Protein AF-A0A2S9G4A7-F1 (afdb_monomer_lite)

pLDDT: mean 73.92, std 14.93, range [46.56, 93.62]

Foldseek 3Di:
DVVVVVVVVVVVVVVVCVVCVPDPPPCVPDPVSVVVCVVDVDPPPCVDPDQWDQDPNDIDGDVNVVVVVVVVVVVVVCVVVVDDD

Sequence (85 aa):
WILYIFGAFLVATGIRMALHRNETIDPERSLVLRLFRRLIPVPDTYHGQRFLIRQAGRWVATPLLAVLVLVEVTDIVFAVDSIPA

Radius of gyration: 18.07 Å; chains: 1; bounding box: 30×46×45 Å

Structure (mmCIF, N/CA/C/O backbone):
data_AF-A0A2S9G4A7-F1
#
_entry.id   AF-A0A2S9G4A7-F1
#
loop_
_atom_site.group_PDB
_atom_site.id
_atom_site.type_symbol
_atom_site.label_atom_id
_atom_site.label_alt_id
_atom_site.label_comp_id
_atom_site.label_asym_id
_atom_site.label_entity_id
_atom_site.label_seq_id
_atom_site.pdbx_PDB_ins_code
_atom_site.Cartn_x
_atom_site.Cartn_y
_atom_site.Cartn_z
_atom_site.occupancy
_atom_site.B_iso_or_equiv
_atom_site.auth_seq_id
_atom_site.auth_comp_id
_atom_site.auth_asym_id
_atom_site.auth_atom_id
_atom_site.pdbx_PDB_model_num
ATOM 1 N N . TRP A 1 1 ? 11.764 -2.033 -23.500 1.00 74.75 1 TRP A N 1
ATOM 2 C CA . TRP A 1 1 ? 11.412 -0.597 -23.461 1.00 74.75 1 TRP A CA 1
ATOM 3 C C . TRP A 1 1 ? 10.487 -0.260 -22.283 1.00 74.75 1 TRP A C 1
ATOM 5 O O . TRP A 1 1 ? 10.814 0.668 -21.556 1.00 74.75 1 TRP A O 1
ATOM 15 N N . ILE A 1 2 ? 9.422 -1.036 -22.016 1.00 80.31 2 ILE A N 1
ATOM 16 C CA . ILE A 1 2 ? 8.511 -0.840 -20.862 1.00 80.31 2 ILE A CA 1
ATOM 17 C C . ILE A 1 2 ? 9.241 -0.807 -19.503 1.00 80.31 2 ILE A C 1
ATOM 19 O O . ILE A 1 2 ? 8.953 0.039 -18.665 1.00 80.31 2 ILE A O 1
ATOM 23 N N . LEU A 1 3 ? 10.266 -1.653 -19.335 1.00 82.81 3 LEU A N 1
ATOM 24 C CA . LEU A 1 3 ? 11.104 -1.711 -18.134 1.00 82.81 3 LEU A CA 1
ATOM 25 C C . LEU A 1 3 ? 11.835 -0.386 -17.857 1.00 82.81 3 LEU A C 1
ATOM 27 O O . LEU A 1 3 ? 11.974 0.006 -16.707 1.00 82.81 3 LEU A O 1
ATOM 31 N N . TYR A 1 4 ? 12.258 0.339 -18.898 1.00 87.19 4 TYR A N 1
ATOM 32 C CA . TYR A 1 4 ? 12.914 1.640 -18.736 1.00 87.19 4 TYR A CA 1
ATOM 33 C C . TYR A 1 4 ? 11.927 2.725 -18.303 1.00 87.19 4 TYR A C 1
ATOM 35 O O . TYR A 1 4 ? 12.279 3.574 -17.493 1.00 87.19 4 TYR A O 1
ATOM 43 N N . ILE A 1 5 ? 10.683 2.672 -18.792 1.00 90.75 5 ILE A N 1
ATOM 44 C CA . ILE A 1 5 ? 9.612 3.585 -18.368 1.00 90.75 5 ILE A CA 1
ATOM 45 C C . ILE A 1 5 ? 9.260 3.322 -16.904 1.00 90.75 5 ILE A C 1
ATOM 47 O O . ILE A 1 5 ? 9.199 4.253 -16.103 1.00 90.75 5 ILE A O 1
ATOM 51 N N . PHE A 1 6 ? 9.080 2.051 -16.544 1.00 84.75 6 PHE A N 1
ATOM 52 C CA . PHE A 1 6 ? 8.770 1.654 -15.175 1.00 84.75 6 PHE A 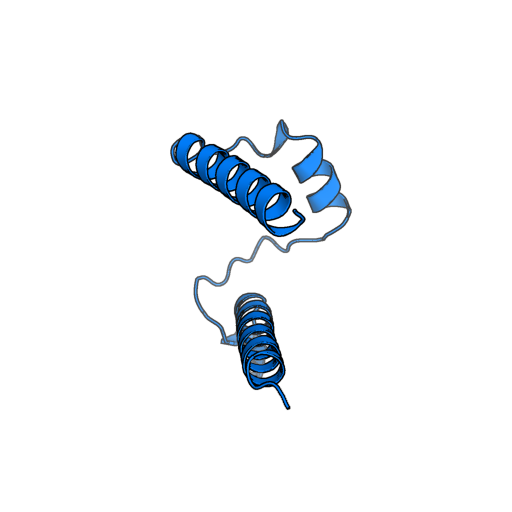CA 1
ATOM 53 C C . PHE A 1 6 ? 9.927 1.979 -14.223 1.00 84.75 6 PHE A C 1
ATOM 55 O O . PHE A 1 6 ? 9.709 2.529 -13.149 1.00 84.75 6 PHE A O 1
ATOM 62 N N . GLY A 1 7 ? 11.169 1.738 -14.648 1.00 89.00 7 GLY A N 1
ATOM 63 C CA . GLY A 1 7 ? 12.373 2.110 -13.907 1.00 89.00 7 GLY A CA 1
ATOM 64 C C . GLY A 1 7 ? 12.491 3.621 -13.700 1.00 89.00 7 GLY A C 1
ATOM 65 O O . GLY A 1 7 ? 12.715 4.064 -12.577 1.00 89.00 7 GLY A O 1
ATOM 66 N N . ALA A 1 8 ? 12.267 4.425 -14.742 1.00 92.56 8 ALA A N 1
ATOM 67 C CA . ALA A 1 8 ? 12.260 5.884 -14.630 1.00 92.56 8 ALA A CA 1
ATOM 68 C C . ALA A 1 8 ? 11.154 6.380 -13.684 1.00 92.56 8 ALA A C 1
ATOM 70 O O . ALA A 1 8 ? 11.392 7.269 -12.866 1.00 92.56 8 ALA A O 1
ATOM 71 N N . PHE A 1 9 ? 9.968 5.770 -13.747 1.00 89.88 9 PHE A N 1
ATOM 72 C CA . PHE A 1 9 ? 8.866 6.059 -12.834 1.00 89.88 9 PHE A CA 1
ATOM 73 C C . PHE A 1 9 ? 9.230 5.737 -11.379 1.00 89.88 9 PHE A C 1
ATOM 75 O O . PHE A 1 9 ? 9.078 6.601 -10.515 1.00 89.88 9 PHE A O 1
ATOM 82 N N . LEU A 1 10 ? 9.779 4.545 -11.117 1.00 88.62 10 LEU A N 1
ATOM 83 C CA . LEU A 1 10 ? 10.196 4.114 -9.780 1.00 88.62 10 LEU A CA 1
ATOM 84 C C . LEU A 1 10 ? 11.282 5.027 -9.200 1.00 88.62 10 LEU A C 1
ATOM 86 O O . LEU A 1 10 ? 11.160 5.464 -8.052 1.00 88.62 10 LEU A O 1
ATOM 90 N N . VAL A 1 11 ? 12.291 5.381 -10.003 1.00 91.81 11 VAL A N 1
ATOM 91 C CA . VAL A 1 11 ? 13.350 6.327 -9.620 1.00 91.81 11 VAL A CA 1
ATOM 92 C C . VAL A 1 11 ? 12.756 7.695 -9.285 1.00 91.81 11 VAL A C 1
ATOM 94 O O . VAL A 1 11 ? 13.058 8.245 -8.225 1.00 91.81 11 VAL A O 1
ATOM 97 N N . ALA A 1 12 ? 11.854 8.223 -10.116 1.00 87.12 12 ALA A N 1
ATOM 98 C CA . ALA A 1 12 ? 11.191 9.500 -9.853 1.00 87.12 12 ALA A CA 1
ATOM 99 C C . ALA A 1 12 ? 10.371 9.471 -8.550 1.00 87.12 12 ALA A C 1
ATOM 101 O O . ALA A 1 12 ? 10.458 10.400 -7.741 1.00 87.12 12 ALA A O 1
ATOM 102 N N . THR A 1 13 ? 9.612 8.399 -8.297 1.00 80.12 13 THR A N 1
ATOM 103 C CA . THR A 1 13 ? 8.853 8.246 -7.045 1.00 80.12 13 THR A CA 1
ATOM 104 C C . THR A 1 13 ? 9.749 8.081 -5.820 1.00 80.12 13 THR A C 1
ATOM 106 O O . THR A 1 13 ? 9.465 8.692 -4.790 1.00 80.12 13 THR A O 1
ATOM 109 N N . GLY A 1 14 ? 10.843 7.321 -5.927 1.00 79.62 14 GLY A N 1
ATOM 110 C CA . GLY A 1 14 ? 11.809 7.125 -4.846 1.00 79.62 14 GLY A CA 1
ATOM 111 C C . GLY A 1 14 ? 12.532 8.419 -4.479 1.00 79.62 14 GLY A C 1
ATOM 112 O O . GLY A 1 14 ? 12.615 8.753 -3.299 1.00 79.62 14 GLY A O 1
ATOM 113 N N . ILE A 1 15 ? 12.959 9.199 -5.479 1.00 83.38 15 ILE A N 1
ATOM 114 C CA . ILE A 1 15 ? 13.548 10.532 -5.278 1.00 83.38 15 ILE A CA 1
ATOM 115 C C . ILE A 1 15 ? 12.542 11.456 -4.591 1.00 83.38 15 ILE A C 1
ATOM 117 O O . ILE A 1 15 ? 12.875 12.098 -3.595 1.00 83.38 15 ILE A O 1
ATOM 121 N N . ARG A 1 16 ? 11.289 11.486 -5.061 1.00 74.31 16 ARG A N 1
ATOM 122 C CA . ARG A 1 16 ? 10.235 12.290 -4.432 1.00 74.31 16 ARG A CA 1
ATOM 123 C C . ARG A 1 16 ? 10.044 11.890 -2.967 1.00 74.31 16 ARG A C 1
ATOM 125 O O . ARG A 1 16 ? 10.014 12.757 -2.106 1.00 74.31 16 ARG A O 1
ATOM 132 N N . MET A 1 17 ? 9.980 10.599 -2.663 1.00 73.88 17 MET A N 1
ATOM 133 C CA . MET A 1 17 ? 9.781 10.106 -1.297 1.00 73.88 17 MET A CA 1
ATOM 134 C C . MET A 1 17 ? 10.990 10.371 -0.386 1.00 73.88 17 MET A C 1
ATOM 136 O O . MET A 1 17 ? 10.805 10.689 0.785 1.00 73.88 17 MET A O 1
ATOM 140 N N . ALA A 1 18 ? 12.214 10.289 -0.918 1.00 76.31 18 ALA A N 1
ATOM 141 C CA . ALA A 1 18 ? 13.445 10.604 -0.193 1.00 76.31 18 ALA A CA 1
ATOM 142 C C . ALA A 1 18 ? 13.557 12.101 0.135 1.00 76.31 18 ALA A C 1
ATOM 144 O O . ALA A 1 18 ? 13.927 12.453 1.254 1.00 76.31 18 ALA A O 1
ATOM 145 N N . LEU A 1 19 ? 13.187 12.969 -0.810 1.00 75.62 19 LEU A N 1
ATOM 146 C CA . LEU A 1 19 ? 13.187 14.423 -0.622 1.00 75.62 19 LEU A CA 1
ATOM 147 C C . LEU A 1 19 ? 12.094 14.890 0.354 1.00 75.62 19 LEU A C 1
ATOM 149 O O . LEU A 1 19 ? 12.310 15.845 1.088 1.00 75.62 19 LEU A O 1
ATOM 153 N N . HIS A 1 20 ? 10.955 14.193 0.421 1.00 61.00 20 HIS A N 1
ATOM 154 C CA . HIS A 1 20 ? 9.814 14.560 1.275 1.00 61.00 20 HIS A CA 1
ATOM 155 C C . HIS A 1 20 ? 9.804 13.836 2.642 1.00 61.00 20 HIS A C 1
ATOM 157 O O . HIS A 1 20 ? 8.754 13.722 3.268 1.00 61.00 20 HIS A O 1
ATOM 163 N N . ARG A 1 21 ? 10.944 13.315 3.132 1.00 54.78 21 ARG A N 1
ATOM 164 C CA . ARG A 1 21 ? 11.005 12.589 4.422 1.00 54.78 21 ARG A CA 1
ATOM 165 C C . ARG A 1 21 ? 10.922 13.470 5.678 1.00 54.78 21 ARG A C 1
ATOM 167 O O . ARG A 1 21 ? 10.625 12.928 6.736 1.00 54.78 21 ARG A O 1
ATOM 174 N N . ASN A 1 22 ? 11.200 14.773 5.581 1.00 50.69 22 ASN A N 1
ATOM 175 C CA . ASN A 1 22 ? 11.295 15.681 6.740 1.00 50.69 22 ASN A CA 1
ATOM 176 C C . ASN A 1 22 ? 10.301 16.847 6.727 1.00 50.69 22 ASN A C 1
ATOM 178 O O . ASN A 1 22 ? 10.242 17.602 7.693 1.00 50.69 22 ASN A O 1
ATOM 182 N N . GLU A 1 23 ? 9.504 16.991 5.674 1.0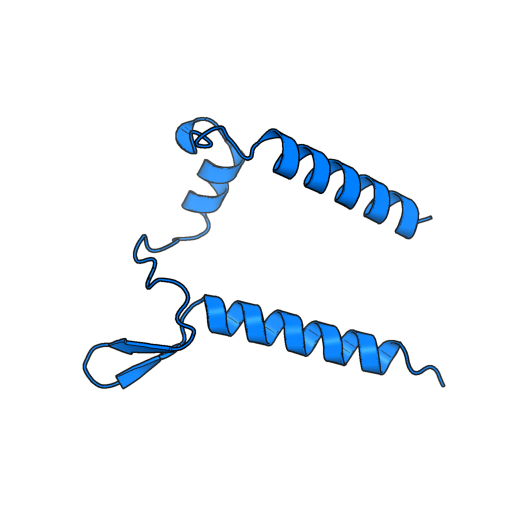0 46.59 23 GLU A N 1
ATOM 183 C CA . GLU A 1 23 ? 8.352 17.879 5.719 1.00 46.59 23 GLU A CA 1
ATOM 184 C C . GLU A 1 23 ? 7.168 17.030 6.160 1.00 46.59 23 GLU A C 1
ATOM 186 O O . GLU A 1 23 ? 6.826 16.038 5.514 1.00 46.59 23 GLU A O 1
ATOM 191 N N . THR A 1 24 ? 6.542 17.399 7.277 1.00 46.56 24 THR A N 1
ATOM 192 C CA . THR A 1 24 ? 5.122 17.124 7.482 1.00 46.56 24 THR A CA 1
ATOM 193 C C . THR A 1 24 ? 4.427 17.562 6.202 1.00 46.56 24 THR A C 1
ATOM 195 O O . THR A 1 24 ? 4.243 18.756 5.990 1.00 46.56 24 THR A O 1
ATOM 198 N N . ILE A 1 25 ? 4.169 16.615 5.293 1.00 51.50 25 ILE A N 1
ATOM 199 C CA . ILE A 1 25 ? 3.466 16.878 4.042 1.00 51.50 25 ILE A CA 1
ATOM 200 C C . ILE A 1 25 ? 2.163 17.506 4.489 1.00 51.50 25 ILE A C 1
ATOM 202 O O . ILE A 1 25 ? 1.332 16.768 5.000 1.00 51.50 25 ILE A O 1
ATOM 206 N N . ASP A 1 26 ? 2.011 18.826 4.361 1.00 47.88 26 ASP A N 1
ATOM 207 C CA . ASP A 1 26 ? 0.767 19.525 4.656 1.00 47.88 26 ASP A CA 1
ATOM 208 C C . ASP A 1 26 ? -0.272 18.965 3.681 1.00 47.88 26 ASP A C 1
ATOM 210 O O . ASP A 1 26 ? -0.309 19.365 2.506 1.00 47.88 26 ASP A O 1
ATOM 214 N N . PRO A 1 27 ? -1.102 17.987 4.100 1.00 51.03 27 PRO A N 1
ATOM 215 C CA . PRO A 1 27 ? -1.904 17.206 3.165 1.00 51.03 27 PRO A CA 1
ATOM 216 C C . PRO A 1 27 ? -2.972 18.084 2.502 1.00 51.03 27 PRO A C 1
ATOM 218 O O . PRO A 1 27 ? -3.526 17.719 1.465 1.00 51.03 27 PRO A O 1
ATOM 221 N N . GLU A 1 28 ? -3.236 19.253 3.093 1.00 50.16 28 GLU A N 1
ATOM 222 C CA . GLU A 1 28 ? -4.182 20.271 2.651 1.00 50.16 28 GLU A CA 1
ATOM 223 C C . GLU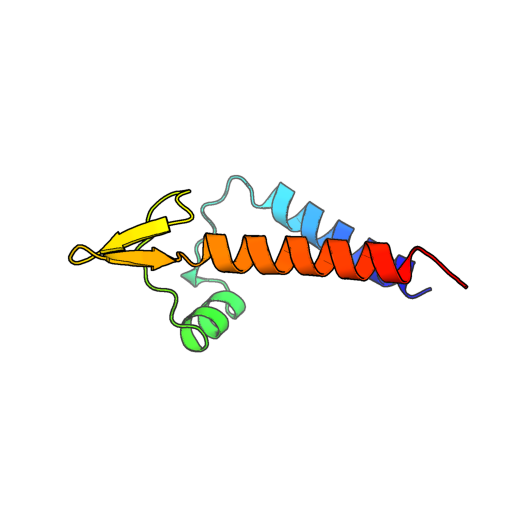 A 1 28 ? -3.804 20.938 1.323 1.00 50.16 28 GLU A C 1
ATOM 225 O O . GLU A 1 28 ? -4.701 21.361 0.587 1.00 50.16 28 GLU A O 1
ATOM 230 N N . ARG A 1 29 ? -2.512 20.998 0.963 1.00 52.44 29 ARG A N 1
ATOM 231 C CA . ARG A 1 29 ? -2.073 21.668 -0.277 1.00 52.44 29 ARG A CA 1
ATOM 232 C C . ARG A 1 29 ? -2.064 20.773 -1.511 1.00 52.44 29 ARG A C 1
ATOM 234 O O . ARG A 1 29 ? -2.104 21.293 -2.625 1.00 52.44 29 ARG A O 1
ATOM 241 N N . SER A 1 30 ? -2.041 19.447 -1.365 1.00 57.12 30 SER A N 1
ATOM 242 C CA . SER A 1 30 ? -2.008 18.572 -2.541 1.00 57.12 30 SER A CA 1
ATOM 243 C C . SER A 1 30 ? -3.427 18.262 -3.045 1.00 57.12 30 SER A C 1
ATOM 245 O O . SER A 1 30 ? -4.236 17.605 -2.383 1.00 57.12 30 SER A O 1
ATOM 247 N N . LEU A 1 31 ? -3.729 18.734 -4.259 1.00 59.28 31 LEU A N 1
ATOM 248 C CA . LEU A 1 31 ? -4.998 18.483 -4.955 1.00 59.28 31 LEU A CA 1
ATOM 249 C C . LEU A 1 31 ? -5.303 16.977 -5.042 1.00 59.28 31 LEU A C 1
ATOM 251 O O . LEU A 1 31 ? -6.449 16.553 -4.911 1.00 59.28 31 LEU A O 1
ATOM 255 N N . VAL A 1 32 ? -4.247 16.176 -5.206 1.00 62.03 32 VAL A N 1
ATOM 256 C CA . VAL A 1 32 ? -4.304 14.719 -5.333 1.00 62.03 32 VAL A CA 1
ATOM 257 C C . VAL A 1 32 ? -4.740 14.060 -4.023 1.00 62.03 32 VAL A C 1
ATOM 259 O O . VAL A 1 32 ? -5.655 13.241 -4.059 1.00 62.03 32 VAL A O 1
ATOM 262 N N . LEU A 1 33 ? -4.180 14.438 -2.862 1.00 61.47 33 LEU A N 1
ATOM 263 C CA . LEU A 1 33 ? -4.627 13.876 -1.575 1.00 61.47 33 LEU A CA 1
ATOM 264 C C . LEU A 1 33 ? -6.045 14.323 -1.218 1.00 61.47 33 LEU A C 1
ATOM 266 O O . LEU A 1 33 ? -6.789 13.533 -0.642 1.00 61.47 33 LEU A O 1
ATOM 270 N N . ARG A 1 34 ? -6.460 15.541 -1.593 1.00 63.66 34 ARG A N 1
ATOM 271 C CA . ARG A 1 34 ? -7.858 15.985 -1.438 1.00 63.66 34 ARG A CA 1
ATOM 272 C C . ARG A 1 34 ? -8.823 15.150 -2.273 1.00 63.66 34 ARG A C 1
ATOM 274 O O . ARG A 1 34 ? -9.877 14.772 -1.769 1.00 63.66 34 ARG A O 1
ATOM 281 N N . LEU A 1 35 ? -8.476 14.854 -3.525 1.00 64.44 35 LEU A N 1
ATOM 282 C CA . LEU A 1 35 ? -9.300 14.004 -4.387 1.00 64.44 35 LEU A CA 1
ATOM 283 C C . LEU A 1 35 ? -9.339 12.565 -3.864 1.00 64.44 35 LEU A C 1
ATOM 285 O O . LEU A 1 35 ? -10.404 11.959 -3.809 1.00 64.44 35 LEU A O 1
ATOM 289 N N . PHE A 1 36 ? -8.196 12.053 -3.411 1.00 64.25 36 PHE A N 1
ATOM 290 C CA . PHE A 1 36 ? -8.071 10.701 -2.884 1.00 64.25 36 PHE A CA 1
ATOM 291 C C . PHE A 1 36 ? -8.826 10.519 -1.562 1.00 64.25 36 PHE A C 1
ATOM 293 O O . PHE A 1 36 ? -9.617 9.592 -1.457 1.00 64.25 36 PHE A O 1
ATOM 300 N N . ARG A 1 37 ? -8.690 11.439 -0.594 1.00 62.78 37 ARG A N 1
ATOM 301 C CA . ARG A 1 37 ? -9.486 11.446 0.653 1.00 62.78 37 ARG A CA 1
ATOM 302 C C . ARG A 1 37 ? -10.986 11.607 0.401 1.00 62.78 37 ARG A C 1
ATOM 304 O O . ARG A 1 37 ? -11.791 11.138 1.195 1.00 62.78 37 ARG A O 1
ATOM 311 N N . ARG A 1 38 ? -11.373 12.284 -0.685 1.00 63.31 38 ARG A N 1
ATOM 312 C CA . ARG A 1 38 ? -12.782 12.440 -1.076 1.00 63.31 38 ARG A CA 1
ATOM 313 C C . ARG A 1 38 ? -13.355 11.174 -1.712 1.00 63.31 38 ARG A C 1
ATOM 315 O O . ARG A 1 38 ? -14.546 10.922 -1.572 1.00 63.31 38 ARG A O 1
ATOM 322 N N . LEU A 1 39 ? -12.529 10.416 -2.426 1.00 62.78 39 LEU A N 1
ATOM 323 C CA . LEU A 1 39 ? -12.928 9.173 -3.087 1.00 62.78 39 LEU A CA 1
ATOM 324 C C . LEU A 1 39 ? -12.816 7.960 -2.161 1.00 62.78 39 LEU A C 1
ATOM 326 O O . LEU A 1 39 ? -13.584 7.013 -2.303 1.00 62.78 39 LEU A O 1
ATOM 330 N N . ILE A 1 40 ? -11.878 7.991 -1.216 1.00 50.62 40 ILE A N 1
ATOM 331 C CA . ILE A 1 40 ? -11.574 6.883 -0.319 1.00 50.62 40 ILE A CA 1
ATOM 332 C C . ILE A 1 40 ? -11.732 7.377 1.120 1.00 50.62 40 ILE A C 1
ATOM 334 O O . ILE A 1 40 ? -10.875 8.122 1.606 1.00 50.62 40 ILE A O 1
ATOM 338 N N . PRO A 1 41 ? -12.809 6.972 1.820 1.00 51.12 41 PRO A N 1
ATOM 339 C CA . PRO A 1 41 ? -12.937 7.214 3.244 1.00 51.12 41 PRO A CA 1
ATOM 340 C C . PRO A 1 41 ? -11.853 6.406 3.956 1.00 51.12 41 PRO A C 1
ATOM 342 O O . PRO A 1 41 ? -11.966 5.193 4.119 1.00 51.12 41 PRO A O 1
ATOM 345 N N . VAL A 1 42 ? -10.772 7.082 4.339 1.00 52.72 42 VAL A N 1
ATOM 346 C CA . VAL A 1 42 ? -9.728 6.519 5.194 1.00 52.72 42 VAL A CA 1
ATOM 347 C C . VAL A 1 42 ? -10.128 6.834 6.635 1.00 52.72 42 VAL A C 1
ATOM 349 O O . VAL A 1 42 ? -10.033 7.995 7.031 1.00 52.72 42 VAL A O 1
ATOM 352 N N . PRO A 1 43 ? -10.631 5.867 7.419 1.00 51.66 43 PRO A N 1
ATOM 353 C CA . PRO A 1 43 ? -10.912 6.108 8.826 1.00 51.66 43 PRO A CA 1
ATOM 354 C C . PRO A 1 43 ? -9.609 6.436 9.572 1.00 51.66 43 PRO A C 1
ATOM 356 O O . PRO A 1 43 ? -8.643 5.679 9.496 1.00 51.66 43 PRO A O 1
ATOM 359 N N . ASP A 1 44 ? -9.603 7.538 10.331 1.00 53.12 44 ASP A N 1
ATOM 360 C CA . ASP A 1 44 ? -8.457 8.049 11.116 1.00 53.12 44 ASP A CA 1
ATOM 361 C C . ASP A 1 44 ? -7.981 7.103 12.238 1.00 53.12 44 ASP A C 1
ATOM 363 O O . ASP A 1 44 ? -7.024 7.387 12.958 1.00 53.12 44 ASP A O 1
ATOM 367 N N . THR A 1 45 ? -8.619 5.946 12.413 1.00 55.16 45 THR A N 1
ATOM 368 C CA . THR A 1 45 ? -8.248 4.976 13.443 1.00 55.16 45 THR A CA 1
ATOM 369 C C . THR A 1 45 ? -7.101 4.085 12.970 1.00 55.16 45 THR A C 1
ATOM 371 O O . THR A 1 45 ? -7.256 2.907 12.641 1.00 55.16 45 THR A O 1
ATOM 374 N N . TYR A 1 46 ? -5.900 4.659 12.983 1.00 52.16 46 TYR A N 1
ATOM 375 C CA . TYR A 1 46 ? -4.644 3.928 12.865 1.00 52.16 46 TYR A CA 1
ATOM 376 C C . TYR A 1 46 ? -4.468 3.031 14.106 1.00 52.16 46 TYR A C 1
ATOM 378 O O . TYR A 1 46 ? -4.047 3.486 15.166 1.00 52.16 46 TYR A O 1
ATOM 386 N N . HIS A 1 47 ? -4.783 1.736 14.008 1.00 58.72 47 HIS A N 1
ATOM 387 C CA . HIS A 1 47 ? -4.627 0.778 15.120 1.00 58.72 47 HIS A CA 1
ATOM 388 C C . HIS A 1 47 ? -3.165 0.289 15.296 1.00 58.72 47 HIS A C 1
ATOM 390 O O . HIS A 1 47 ? -2.909 -0.832 15.749 1.00 58.72 47 HIS A O 1
ATOM 396 N N . GLY A 1 48 ? -2.185 1.124 14.935 1.00 65.06 48 GLY A N 1
ATOM 397 C CA . GLY A 1 48 ? -0.759 0.780 14.922 1.00 65.06 48 GLY A CA 1
ATOM 398 C C . GLY A 1 48 ? -0.383 -0.259 13.852 1.00 65.06 48 GLY A C 1
ATOM 399 O O . GLY A 1 48 ? -1.082 -0.418 12.857 1.00 65.06 48 GLY A O 1
ATOM 400 N N . GLN A 1 49 ? 0.725 -0.983 14.061 1.00 69.06 49 GLN A N 1
ATOM 401 C CA . GLN A 1 49 ? 1.261 -2.014 13.145 1.00 69.06 49 GLN A CA 1
ATOM 402 C C . GLN A 1 49 ? 0.598 -3.401 13.312 1.00 69.06 49 GLN A C 1
ATOM 404 O O . GLN A 1 49 ? 1.195 -4.431 13.011 1.00 69.06 49 GLN A O 1
ATOM 409 N N . ARG A 1 50 ? -0.621 -3.466 13.861 1.00 77.19 50 ARG A N 1
ATOM 410 C CA . ARG A 1 50 ? -1.296 -4.742 14.150 1.00 77.19 50 ARG A CA 1
ATOM 411 C C . ARG A 1 50 ? -2.091 -5.205 12.931 1.00 77.19 50 ARG A C 1
ATOM 413 O O . ARG A 1 50 ? -2.923 -4.460 12.422 1.00 77.19 50 ARG A O 1
ATOM 420 N N . PHE A 1 51 ? -1.880 -6.446 12.500 1.00 81.31 51 PHE A N 1
ATOM 421 C CA . PHE A 1 51 ? -2.629 -7.077 11.401 1.00 81.31 51 PHE A CA 1
ATOM 422 C C . PHE A 1 51 ? -4.039 -7.533 11.811 1.00 81.31 51 PHE A C 1
ATOM 424 O O . PHE A 1 51 ? -4.969 -7.566 11.007 1.00 81.31 51 PHE A O 1
ATOM 431 N N . LEU A 1 52 ? -4.211 -7.856 13.090 1.00 86.31 52 LEU A N 1
ATOM 432 C CA . LEU A 1 52 ? -5.472 -8.280 13.681 1.00 86.31 52 LEU A CA 1
AT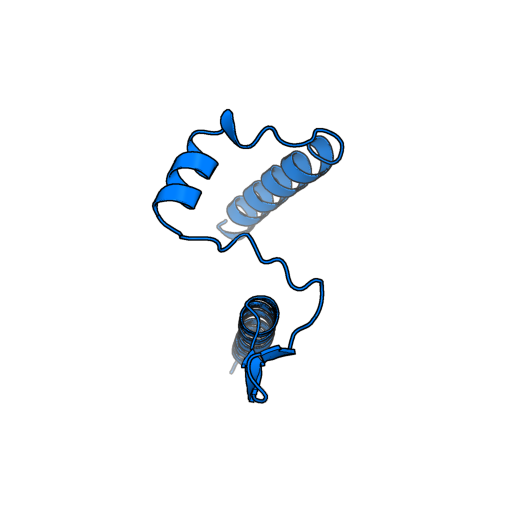OM 433 C C . LEU A 1 52 ? -5.728 -7.445 14.932 1.00 86.31 52 LEU A C 1
ATOM 435 O O . LEU A 1 52 ? -4.841 -7.274 15.773 1.00 86.31 52 LEU A O 1
ATOM 439 N N . ILE A 1 53 ? -6.947 -6.935 15.062 1.00 85.56 53 ILE A N 1
ATOM 440 C CA . ILE A 1 53 ? -7.404 -6.200 16.242 1.00 85.56 53 ILE A CA 1
ATOM 441 C C . ILE A 1 53 ? -8.608 -6.904 16.847 1.00 85.56 53 ILE A C 1
ATOM 443 O O . ILE A 1 53 ? -9.350 -7.601 16.159 1.00 85.56 53 ILE A O 1
ATOM 447 N N . ARG A 1 54 ? -8.816 -6.717 18.149 1.00 83.00 54 ARG A N 1
ATOM 448 C CA . ARG A 1 54 ? -10.012 -7.207 18.826 1.00 83.00 54 ARG A CA 1
ATOM 449 C C . ARG A 1 54 ? -10.983 -6.046 19.008 1.00 83.00 54 ARG A C 1
ATOM 451 O O . ARG A 1 54 ? -10.705 -5.139 19.784 1.00 83.00 54 ARG A O 1
ATOM 458 N N . GLN A 1 55 ? -12.107 -6.076 18.300 1.00 82.44 55 GLN A N 1
ATOM 459 C CA . GLN A 1 55 ? -13.186 -5.092 18.417 1.00 82.44 55 GLN A CA 1
ATOM 460 C C . GLN A 1 55 ? -14.471 -5.802 18.840 1.00 82.44 55 GLN A C 1
ATOM 462 O O . GLN A 1 55 ? -14.828 -6.838 18.283 1.00 82.44 55 GLN A O 1
ATOM 467 N N . ALA A 1 56 ? -15.146 -5.271 19.866 1.00 81.75 56 ALA A N 1
ATOM 468 C CA . ALA A 1 56 ? -16.390 -5.833 20.408 1.00 81.75 56 ALA A CA 1
ATOM 469 C C . ALA A 1 56 ? -16.317 -7.356 20.687 1.00 81.75 56 ALA A C 1
ATOM 471 O O . ALA A 1 56 ? -17.240 -8.114 20.400 1.00 81.75 56 ALA A O 1
ATOM 472 N N . GLY A 1 57 ? -15.176 -7.823 21.208 1.00 87.69 57 GLY A N 1
ATOM 473 C CA . GLY A 1 57 ? -14.944 -9.231 21.546 1.00 87.69 57 GLY A CA 1
ATOM 474 C C . GLY A 1 57 ? -14.542 -10.140 20.379 1.00 87.69 57 GLY A C 1
ATOM 475 O O . GLY A 1 57 ? -14.087 -11.254 20.647 1.00 87.69 57 GLY A O 1
ATOM 476 N N . ARG A 1 58 ? -14.616 -9.674 19.124 1.00 84.44 58 ARG A N 1
ATOM 477 C CA . ARG A 1 58 ? -14.280 -10.439 17.910 1.00 84.44 58 ARG A CA 1
ATOM 478 C C . ARG A 1 58 ? -12.944 -10.001 17.312 1.00 84.44 58 ARG A C 1
ATOM 480 O O . ARG A 1 58 ? -12.542 -8.848 17.454 1.00 84.44 58 ARG A O 1
ATOM 487 N N . TRP A 1 59 ? -12.265 -10.930 16.643 1.00 89.56 59 TRP A N 1
ATOM 488 C CA . TRP A 1 59 ? -11.080 -10.626 15.843 1.00 89.56 59 TRP A CA 1
ATOM 489 C C . TRP A 1 59 ? -11.501 -9.994 14.518 1.00 89.56 59 TRP A C 1
ATOM 491 O O . TRP A 1 59 ? -12.348 -10.536 13.810 1.00 89.56 59 TRP A O 1
ATOM 501 N N . VAL A 1 60 ? -10.916 -8.844 14.204 1.00 86.62 60 VAL A N 1
ATOM 502 C CA . VAL A 1 60 ? -11.169 -8.064 12.994 1.00 86.62 60 VAL A CA 1
ATOM 503 C C . VAL A 1 60 ? -9.836 -7.844 12.283 1.00 86.62 60 VAL A C 1
ATOM 505 O O . VAL A 1 60 ? -8.845 -7.452 12.904 1.00 86.62 60 VAL A O 1
ATOM 508 N N . ALA A 1 61 ? -9.813 -8.126 10.982 1.00 86.12 61 ALA A N 1
ATOM 509 C CA . ALA A 1 61 ? -8.667 -7.868 10.121 1.00 86.12 61 ALA A CA 1
ATOM 510 C C . ALA A 1 61 ? -8.479 -6.365 9.913 1.00 86.12 61 ALA A C 1
ATOM 512 O O . ALA A 1 61 ? -9.438 -5.645 9.634 1.00 86.12 61 ALA A O 1
ATOM 513 N N . THR A 1 62 ? -7.242 -5.891 10.041 1.00 86.38 62 THR A N 1
ATOM 514 C CA . THR A 1 62 ? -6.916 -4.497 9.735 1.00 86.38 62 THR A CA 1
ATOM 515 C C . THR A 1 62 ? -6.573 -4.328 8.254 1.00 86.38 62 THR A C 1
ATOM 517 O O . THR A 1 62 ? -6.228 -5.303 7.579 1.00 86.38 62 THR A O 1
ATOM 520 N N . PRO A 1 63 ? -6.591 -3.086 7.734 1.00 81.44 63 PRO A N 1
ATOM 521 C CA . PRO A 1 63 ? -6.141 -2.803 6.372 1.00 81.44 63 PRO A CA 1
ATOM 522 C C . PRO A 1 63 ? -4.714 -3.293 6.078 1.00 81.44 63 PRO A C 1
ATOM 524 O O . PRO A 1 63 ? -4.425 -3.686 4.953 1.00 81.44 63 PRO A O 1
ATOM 527 N N . LEU A 1 64 ? -3.832 -3.338 7.086 1.00 84.31 64 LEU A N 1
ATOM 528 C CA . LEU A 1 64 ? -2.467 -3.850 6.927 1.00 84.31 64 LEU A CA 1
ATOM 529 C C . LEU A 1 64 ? -2.438 -5.335 6.559 1.00 84.31 64 LEU A C 1
ATOM 531 O O . LEU A 1 64 ? -1.595 -5.740 5.764 1.00 84.31 64 LEU A O 1
ATOM 535 N N . LEU A 1 65 ? -3.357 -6.143 7.101 1.00 86.75 65 LEU A N 1
ATOM 536 C CA . LEU A 1 65 ? -3.434 -7.566 6.759 1.00 86.75 65 LEU A CA 1
ATOM 537 C C . LEU A 1 65 ? -3.876 -7.752 5.307 1.00 86.75 65 LEU A C 1
ATOM 539 O O . LEU A 1 65 ? -3.339 -8.607 4.613 1.00 86.75 65 LEU A O 1
ATOM 543 N N . ALA A 1 66 ? -4.806 -6.922 4.831 1.00 84.06 66 ALA A N 1
ATOM 544 C CA . ALA A 1 66 ? -5.243 -6.952 3.438 1.00 84.06 66 ALA A CA 1
ATOM 545 C C . ALA A 1 66 ? -4.105 -6.577 2.472 1.00 84.06 66 ALA A C 1
ATOM 547 O O . ALA A 1 66 ? -3.912 -7.255 1.465 1.00 84.06 66 ALA A O 1
ATOM 548 N N . VAL A 1 67 ? -3.323 -5.540 2.798 1.00 88.31 67 VAL A N 1
ATOM 549 C CA . VAL A 1 67 ? -2.136 -5.157 2.014 1.00 88.31 67 VAL A CA 1
ATOM 550 C C . VAL A 1 67 ? -1.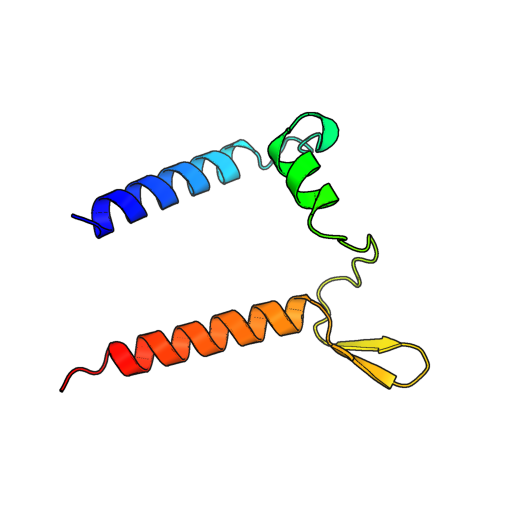092 -6.276 2.009 1.00 88.31 67 VAL A C 1
ATOM 552 O O . VAL A 1 67 ? -0.574 -6.598 0.946 1.00 88.31 67 VAL A O 1
ATOM 555 N N . LEU A 1 68 ? -0.817 -6.900 3.162 1.00 90.81 68 LEU A N 1
ATOM 556 C CA . LEU A 1 68 ? 0.122 -8.023 3.257 1.00 90.81 68 LEU A CA 1
ATOM 557 C C . LEU A 1 68 ? -0.301 -9.187 2.354 1.00 90.81 68 LEU A C 1
ATOM 559 O O . LEU A 1 68 ? 0.491 -9.645 1.540 1.00 90.81 68 LEU A O 1
ATOM 563 N N . VAL A 1 69 ? -1.560 -9.624 2.455 1.00 92.94 69 VAL A N 1
ATOM 564 C CA . VAL A 1 69 ? -2.094 -10.715 1.625 1.00 92.94 69 VAL A CA 1
ATOM 565 C C . VAL A 1 69 ? -1.965 -10.389 0.137 1.00 92.94 69 VAL A C 1
ATOM 567 O O . VAL A 1 69 ? -1.584 -11.253 -0.644 1.00 92.94 69 VAL A O 1
ATOM 570 N N . LEU A 1 70 ? -2.251 -9.149 -0.263 1.00 92.81 70 LEU A N 1
ATOM 571 C CA . LEU A 1 70 ? -2.127 -8.733 -1.658 1.00 92.81 70 LEU A CA 1
ATOM 572 C C . LEU A 1 70 ? -0.683 -8.840 -2.170 1.00 92.81 70 LEU A C 1
ATOM 574 O O . LEU A 1 70 ? -0.477 -9.318 -3.285 1.00 92.81 70 LEU A O 1
ATOM 578 N N . VAL A 1 71 ? 0.299 -8.402 -1.376 1.00 92.94 71 VAL A N 1
ATOM 579 C CA . VAL A 1 71 ? 1.724 -8.484 -1.739 1.00 92.94 71 VAL A CA 1
ATOM 580 C C . VAL A 1 71 ? 2.165 -9.942 -1.854 1.00 92.94 71 VAL A C 1
ATOM 582 O O . VAL A 1 71 ? 2.694 -10.322 -2.889 1.00 92.94 71 VAL A O 1
ATOM 585 N N . GLU A 1 72 ? 1.851 -10.776 -0.863 1.00 93.62 72 GLU A N 1
ATOM 586 C CA . GLU A 1 72 ? 2.196 -12.207 -0.866 1.00 93.62 72 GLU A CA 1
ATOM 587 C C . GLU A 1 72 ? 1.590 -12.952 -2.066 1.00 93.62 72 GLU A C 1
ATOM 589 O O . GLU A 1 72 ? 2.260 -13.732 -2.740 1.00 93.62 72 GLU A O 1
ATOM 594 N N . VAL A 1 73 ? 0.320 -12.682 -2.388 1.00 92.75 73 VAL A N 1
ATOM 595 C CA . VAL A 1 73 ? -0.332 -13.266 -3.571 1.00 92.75 73 VAL A CA 1
ATOM 596 C C . VAL A 1 73 ? 0.351 -12.797 -4.853 1.00 92.75 73 VAL A C 1
ATOM 598 O O . VAL A 1 73 ? 0.546 -13.591 -5.770 1.00 92.75 73 VAL A O 1
ATOM 601 N N . THR A 1 74 ? 0.728 -11.522 -4.919 1.00 88.25 74 THR A N 1
ATOM 602 C CA . THR A 1 74 ? 1.438 -10.959 -6.071 1.00 88.25 74 THR A CA 1
ATOM 603 C C . THR A 1 74 ? 2.809 -11.619 -6.249 1.00 88.25 74 THR A C 1
ATOM 605 O O . THR A 1 74 ? 3.151 -11.992 -7.370 1.00 88.25 74 THR A O 1
ATOM 608 N N . ASP A 1 75 ? 3.549 -11.853 -5.163 1.00 91.12 75 ASP A N 1
ATOM 609 C CA . ASP A 1 75 ? 4.836 -12.559 -5.184 1.00 91.12 75 ASP A CA 1
ATOM 610 C C . ASP A 1 75 ? 4.686 -14.013 -5.649 1.00 91.12 75 ASP A C 1
ATOM 612 O O . ASP A 1 75 ? 5.485 -14.483 -6.457 1.00 91.12 75 ASP A O 1
ATOM 616 N N . ILE A 1 76 ? 3.631 -14.715 -5.218 1.00 87.44 76 ILE A N 1
ATOM 617 C CA . ILE A 1 76 ? 3.322 -16.073 -5.696 1.00 87.44 76 ILE A CA 1
ATOM 618 C C . ILE A 1 76 ? 3.006 -16.068 -7.195 1.00 87.44 76 ILE A C 1
ATOM 620 O O . ILE A 1 76 ? 3.501 -16.923 -7.925 1.00 87.44 76 ILE A O 1
ATOM 624 N N . VAL A 1 77 ? 2.195 -15.120 -7.671 1.00 88.00 77 VAL A N 1
ATOM 625 C CA . VAL A 1 77 ? 1.858 -15.001 -9.100 1.00 88.00 77 VAL A CA 1
ATOM 626 C C . VAL A 1 77 ? 3.111 -14.733 -9.928 1.00 88.00 77 VAL A C 1
ATOM 628 O O . VAL A 1 77 ? 3.315 -15.396 -10.944 1.00 88.00 77 VAL A O 1
ATOM 631 N N . PHE A 1 78 ? 3.979 -13.825 -9.475 1.00 83.00 78 PHE A N 1
ATOM 632 C CA . PHE A 1 78 ? 5.270 -13.595 -10.118 1.00 83.00 78 PHE A CA 1
ATOM 633 C C . PHE A 1 78 ? 6.152 -14.840 -10.090 1.00 83.00 78 PHE A C 1
ATOM 635 O O . PHE A 1 78 ? 6.774 -15.147 -11.100 1.00 83.00 78 PHE A O 1
ATOM 642 N N . ALA A 1 79 ? 6.184 -15.581 -8.981 1.00 85.44 79 ALA A N 1
ATOM 643 C CA . ALA A 1 79 ? 6.949 -16.819 -8.887 1.00 85.44 79 ALA A CA 1
ATOM 644 C C . ALA A 1 79 ? 6.446 -17.881 -9.880 1.00 85.44 79 ALA A C 1
ATOM 646 O O . ALA A 1 79 ? 7.256 -18.510 -10.558 1.00 85.44 79 ALA A O 1
ATOM 647 N N . VAL A 1 80 ? 5.128 -18.048 -10.018 1.00 79.56 80 VAL A N 1
ATOM 648 C CA . VAL A 1 80 ? 4.519 -19.004 -10.958 1.00 79.56 80 VAL A CA 1
ATOM 649 C C . VAL A 1 80 ? 4.765 -18.604 -12.416 1.00 79.56 80 VAL A C 1
ATOM 651 O O . VAL A 1 80 ? 5.132 -19.466 -13.206 1.00 79.56 80 VAL A O 1
ATOM 654 N N . ASP A 1 81 ? 4.631 -17.322 -12.770 1.00 76.38 81 ASP A N 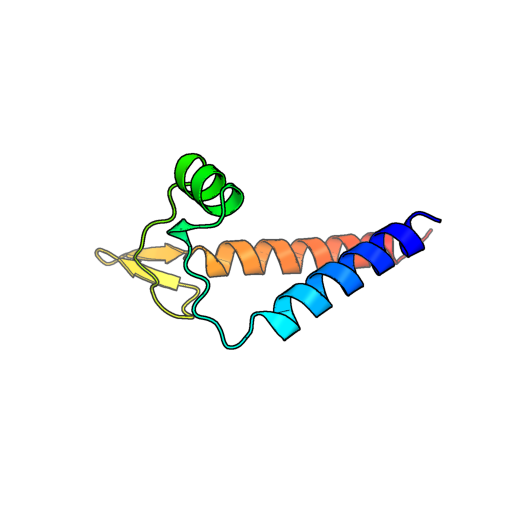1
ATOM 655 C CA . ASP A 1 81 ? 4.952 -16.817 -14.120 1.00 76.38 81 ASP A CA 1
ATOM 656 C C . ASP A 1 81 ? 6.470 -16.832 -14.402 1.00 76.38 81 ASP A C 1
ATOM 658 O O . ASP A 1 81 ? 6.905 -16.930 -15.547 1.00 76.38 81 ASP A O 1
ATOM 662 N N . SER A 1 82 ? 7.303 -16.791 -13.351 1.00 70.38 82 SER A N 1
ATOM 663 C CA . SER A 1 82 ? 8.767 -16.867 -13.462 1.00 70.38 82 SER A CA 1
ATOM 664 C C . SER A 1 82 ? 9.314 -18.278 -13.684 1.00 70.38 82 SER A C 1
ATOM 666 O O . SER A 1 82 ? 10.507 -18.409 -13.960 1.00 70.38 82 SER A O 1
ATOM 668 N N . ILE A 1 83 ? 8.477 -19.317 -13.569 1.00 65.75 83 ILE A N 1
ATOM 669 C CA . ILE A 1 83 ? 8.797 -20.687 -13.984 1.00 65.75 83 ILE A CA 1
ATOM 670 C C . ILE A 1 83 ? 8.221 -20.854 -15.396 1.00 65.75 83 ILE A C 1
ATOM 672 O O . ILE A 1 83 ? 7.024 -21.112 -15.538 1.00 65.75 83 ILE A O 1
ATOM 676 N N . PRO A 1 84 ? 9.023 -20.677 -16.459 1.00 62.38 84 PRO A N 1
ATOM 677 C CA . PRO A 1 84 ? 8.524 -20.840 -17.807 1.00 62.38 84 PRO A CA 1
ATOM 678 C C . PRO A 1 84 ? 8.447 -22.331 -18.161 1.00 62.38 84 PRO A C 1
ATOM 680 O O . PRO A 1 84 ? 9.153 -23.160 -17.583 1.00 62.38 84 PRO A O 1
ATOM 683 N N . ALA A 1 85 ? 7.558 -22.627 -19.113 1.00 50.81 85 ALA A N 1
ATOM 684 C CA . ALA A 1 85 ? 7.437 -23.888 -19.843 1.00 50.81 85 ALA A CA 1
ATOM 685 C C . ALA A 1 85 ? 8.780 -24.499 -20.283 1.00 50.81 85 ALA A C 1
ATOM 687 O O . ALA A 1 85 ? 9.707 -23.725 -20.620 1.00 50.81 85 ALA A O 1
#

Secondary structure (DSSP, 8-state):
-HHHHHHHHHHHHHHHHHHTSSS---TTT-HHHHHHHHHS---S---TT-SEEEETTEEEE-HHHHHHHHHHHHHHHHHHHTS--